Protein AF-A0A6C8H350-F1 (afdb_monomer_lite)

InterPro domains:
  IPR036259 MFS transporter superfamily [G3DSA:1.20.1250.20] (1-162)
  IPR036259 MFS transporter superfamily [SSF103473] (8-145)
  IPR044772 Nitrate transporter [PTHR23515] (12-146)

Secondary structure (DSSP, 8-state):
----------HHHHGGGGG-HHHHHHHHHHIIIIIHHHHHHHHHHHHHHHH-TTS-GGGTTTHHHHHHHHHHHHHHHHHHHH-HHHHHHHHHHHHHHHHHHHTTTS-BTTB---HHHHHHHHHHHHHHHHHHHHHHHHHHHHHHHHHHHHHHHHTT--GGG-

Sequence (162 aa):
MNELATSKASLKEQLPVLKRGHLWIMSLLYLATFGSFIGFSAGFAMLSKTQFPDVQILHYAFFGPFIGALARSAGGAISDRLGGTRVTLINFVLMAIFSGLLFLTLPTGGVGGSFIAFYGVFLALFLTAGLGSGSTFQMIAVIFRQITLYNVKLRGGSDEQA

Radius of gyration: 20.44 Å; chains: 1; bounding box: 48×40×51 Å

pLDDT: mean 92.81, std 11.42, range [40.19, 98.88]

Organism: NCBI:txid913083

Structure (mmCIF, N/CA/C/O backbone):
data_AF-A0A6C8H350-F1
#
_entry.id   AF-A0A6C8H350-F1
#
loop_
_atom_site.group_PDB
_atom_site.id
_atom_site.type_symbol
_atom_site.label_atom_id
_atom_site.label_alt_id
_atom_site.label_comp_id
_atom_site.label_asym_id
_atom_site.label_entity_id
_atom_site.label_seq_id
_atom_site.pdbx_PDB_ins_code
_atom_site.Cartn_x
_atom_site.Cartn_y
_atom_site.Cartn_z
_atom_site.occupancy
_atom_site.B_iso_or_equiv
_atom_site.auth_seq_id
_atom_site.auth_comp_id
_atom_site.auth_asym_id
_atom_site.auth_atom_id
_atom_site.pdbx_PDB_model_num
ATOM 1 N N . MET A 1 1 ? -21.770 28.290 18.477 1.00 40.19 1 MET A N 1
ATOM 2 C CA . MET A 1 1 ? -20.358 27.900 18.286 1.00 40.19 1 MET A CA 1
ATOM 3 C C . MET A 1 1 ? -19.749 27.774 19.668 1.00 40.19 1 MET A C 1
ATOM 5 O O . MET A 1 1 ? -19.148 28.720 20.148 1.00 40.19 1 MET A O 1
ATOM 9 N N . ASN A 1 2 ? -20.019 26.654 20.337 1.00 41.16 2 ASN A N 1
ATOM 10 C CA . ASN A 1 2 ? -19.565 26.410 21.701 1.00 41.16 2 ASN A CA 1
ATOM 11 C C . ASN A 1 2 ? -18.476 25.345 21.653 1.00 41.16 2 ASN A C 1
ATOM 13 O O . ASN A 1 2 ? -18.589 24.372 20.911 1.00 41.16 2 ASN A O 1
ATOM 17 N N . GLU A 1 3 ? -17.420 25.631 22.394 1.00 48.16 3 GLU A N 1
ATOM 18 C CA . GLU A 1 3 ? -16.173 24.904 22.575 1.00 48.16 3 GLU A CA 1
ATOM 19 C C . GLU A 1 3 ? -16.220 23.406 22.248 1.00 48.16 3 GLU A C 1
ATOM 21 O O . GLU A 1 3 ? -16.743 22.587 23.002 1.00 48.16 3 GLU A O 1
ATOM 26 N N . LEU A 1 4 ? -15.543 23.031 21.157 1.00 52.59 4 LEU A N 1
ATOM 27 C CA . LEU A 1 4 ? -14.881 21.734 21.082 1.00 52.59 4 LEU A CA 1
ATOM 28 C C . LEU A 1 4 ? -13.762 21.774 22.125 1.00 52.59 4 LEU A C 1
ATOM 30 O O . LEU A 1 4 ? -12.603 22.021 21.790 1.00 52.59 4 LEU A O 1
ATOM 34 N N . ALA A 1 5 ? -14.111 21.605 23.400 1.00 57.16 5 ALA A N 1
ATOM 35 C CA . ALA A 1 5 ? -13.152 21.297 24.440 1.00 57.16 5 ALA A CA 1
ATOM 36 C C . ALA A 1 5 ? -12.472 20.003 23.996 1.00 57.16 5 ALA A C 1
ATOM 38 O O . ALA A 1 5 ? -13.002 18.909 24.178 1.00 57.16 5 ALA A O 1
ATOM 39 N N . THR A 1 6 ? -11.346 20.136 23.291 1.00 57.72 6 THR A N 1
ATOM 40 C CA . THR A 1 6 ? -10.484 19.019 22.923 1.00 57.72 6 THR A CA 1
ATOM 41 C C . THR A 1 6 ? -10.214 18.276 24.216 1.00 57.72 6 THR A C 1
ATOM 43 O O . THR A 1 6 ? -9.450 18.757 25.051 1.00 57.72 6 THR A O 1
ATOM 46 N N . SER A 1 7 ? -10.886 17.143 24.405 1.00 57.38 7 SER A N 1
ATOM 47 C CA . SER A 1 7 ? -10.561 16.191 25.452 1.00 57.38 7 SER A CA 1
ATOM 48 C C . SER A 1 7 ? -9.127 15.757 25.179 1.00 57.38 7 SER A C 1
ATOM 50 O O . SER A 1 7 ? -8.854 14.902 24.335 1.00 57.38 7 SER A O 1
ATOM 52 N N . LYS A 1 8 ? -8.172 16.451 25.799 1.00 64.62 8 LYS A N 1
ATOM 53 C CA . LYS A 1 8 ? -6.759 16.104 25.734 1.00 64.62 8 LYS A CA 1
ATOM 54 C C . LYS A 1 8 ? -6.567 14.958 26.710 1.00 64.62 8 LYS A C 1
ATOM 56 O O . LYS A 1 8 ? -6.080 15.170 27.815 1.00 64.62 8 LYS A O 1
ATOM 61 N N . ALA A 1 9 ? -6.980 13.758 26.302 1.00 75.62 9 ALA A N 1
ATOM 62 C CA . ALA A 1 9 ? -6.616 12.539 27.005 1.00 75.62 9 ALA A CA 1
ATOM 63 C C . ALA A 1 9 ? -5.095 12.550 27.202 1.00 75.62 9 ALA A C 1
ATOM 65 O O . ALA A 1 9 ? -4.329 12.664 26.238 1.00 75.62 9 ALA A O 1
ATOM 66 N N . SER A 1 10 ? -4.656 12.487 28.451 1.00 85.81 10 SER A N 1
ATOM 67 C CA . SER A 1 10 ? -3.249 12.400 28.815 1.00 85.81 10 SER A CA 1
ATOM 68 C C . SER A 1 10 ? -2.608 11.164 28.175 1.00 85.81 10 SER A C 1
ATOM 70 O O . SER A 1 10 ? -3.284 10.191 27.837 1.00 85.81 10 SER A O 1
ATOM 72 N N . LEU A 1 11 ? -1.278 11.147 28.039 1.00 85.81 11 LEU A N 1
ATOM 73 C CA . LEU A 1 11 ? -0.571 9.969 27.513 1.00 85.81 11 LEU A CA 1
ATOM 74 C C . LEU A 1 11 ? -0.935 8.696 28.291 1.00 85.81 11 LEU A C 1
ATOM 76 O O . LEU A 1 11 ? -1.151 7.641 27.698 1.00 85.81 11 LEU A O 1
ATOM 80 N N . LYS A 1 12 ? -1.086 8.808 29.616 1.00 88.19 12 LYS A N 1
ATOM 81 C CA . LYS A 1 12 ? -1.490 7.698 30.486 1.00 88.19 12 LYS A CA 1
ATOM 82 C C . LYS A 1 12 ? -2.881 7.155 30.143 1.00 88.19 12 LYS A C 1
ATOM 84 O O . LYS A 1 12 ? -3.099 5.956 30.285 1.00 88.19 12 LYS A O 1
ATOM 89 N N . GLU A 1 13 ? -3.791 8.002 29.674 1.00 86.56 13 GLU A N 1
ATOM 90 C CA . GLU A 1 13 ? -5.139 7.615 29.240 1.00 86.56 13 GLU A CA 1
ATOM 91 C C . GLU A 1 13 ? -5.158 7.027 27.820 1.00 86.56 13 GLU A C 1
ATOM 93 O O . GLU A 1 13 ? -6.039 6.230 27.508 1.00 86.56 13 GLU A O 1
ATOM 98 N N . GLN A 1 14 ? -4.165 7.338 26.978 1.00 87.12 14 GLN A N 1
ATOM 99 C CA . GLN A 1 14 ? -4.037 6.782 25.621 1.00 87.12 14 GLN A CA 1
ATOM 100 C C . GLN A 1 14 ? -3.339 5.411 25.596 1.00 87.12 14 GLN A C 1
ATOM 102 O O . GLN A 1 14 ? -3.756 4.507 24.870 1.00 87.12 14 GLN A O 1
ATOM 107 N N . LEU A 1 15 ? -2.308 5.214 26.427 1.00 92.44 15 LEU A N 1
ATOM 108 C CA . LEU A 1 15 ? -1.494 3.987 26.478 1.00 92.44 15 LEU A CA 1
ATOM 109 C C . LEU A 1 15 ? -2.264 2.660 26.663 1.00 92.44 15 LEU A C 1
ATOM 111 O O . LEU A 1 15 ? -1.798 1.648 26.132 1.00 92.44 15 LEU A O 1
ATOM 115 N N . PRO A 1 16 ? -3.425 2.587 27.347 1.00 91.56 16 PRO A N 1
ATOM 116 C CA . PRO A 1 16 ? -4.198 1.350 27.452 1.00 91.56 16 PRO A CA 1
ATOM 117 C C . PRO A 1 16 ? -4.577 0.726 26.102 1.00 91.56 16 PRO A C 1
ATOM 119 O O . PRO A 1 16 ? -4.780 -0.489 26.044 1.00 91.56 16 PRO A O 1
ATOM 122 N N . VAL A 1 17 ? -4.629 1.502 25.010 1.00 90.44 17 VAL A N 1
ATOM 123 C CA . VAL A 1 17 ? -4.882 0.971 23.658 1.00 90.44 17 VAL A CA 1
ATOM 124 C C . VAL A 1 17 ? -3.825 -0.052 23.228 1.00 90.44 17 VAL A C 1
ATOM 126 O O . VAL A 1 17 ? -4.161 -1.006 22.531 1.00 90.44 17 VAL A O 1
ATOM 129 N N . LEU A 1 18 ? -2.581 0.074 23.710 1.00 94.75 18 LEU A N 1
ATOM 130 C CA . LEU A 1 18 ? -1.468 -0.821 23.369 1.00 94.75 18 LEU A CA 1
ATOM 131 C C . LEU A 1 18 ? -1.675 -2.258 23.863 1.00 94.75 18 LEU A C 1
ATOM 133 O O . LEU A 1 18 ? -1.103 -3.194 23.305 1.00 94.75 18 LEU A O 1
ATOM 137 N N . LYS A 1 19 ? -2.520 -2.449 24.885 1.00 93.94 19 LYS A N 1
ATOM 138 C CA . LYS A 1 19 ? -2.894 -3.777 25.396 1.00 93.94 19 LYS A CA 1
ATOM 139 C C . LYS A 1 19 ? -3.908 -4.492 24.494 1.00 93.94 19 LYS A C 1
ATOM 141 O O . LYS A 1 19 ? -4.168 -5.676 24.691 1.00 93.94 19 LYS A O 1
ATOM 146 N N . ARG A 1 20 ? -4.518 -3.798 23.525 1.00 93.19 20 ARG A N 1
ATOM 147 C CA . ARG A 1 20 ? -5.516 -4.378 22.615 1.00 93.19 20 ARG A CA 1
ATOM 148 C C . ARG A 1 20 ? -4.803 -5.129 21.488 1.00 93.19 20 ARG A C 1
ATOM 150 O O . ARG A 1 20 ? -4.203 -4.503 20.625 1.00 93.19 20 ARG A O 1
ATOM 157 N N . GLY A 1 21 ? -4.931 -6.458 21.432 1.00 95.25 21 GLY A N 1
ATOM 158 C CA . GLY A 1 21 ? -4.306 -7.280 20.377 1.00 95.25 21 GLY A CA 1
ATOM 159 C C . GLY A 1 21 ? -4.676 -6.858 18.946 1.00 95.25 21 GLY A C 1
ATOM 160 O O . GLY A 1 21 ? -3.817 -6.829 18.068 1.00 95.25 21 GLY A O 1
ATOM 161 N N . HIS A 1 22 ? -5.923 -6.418 18.733 1.00 94.88 22 HIS A N 1
ATOM 162 C CA . HIS A 1 22 ? -6.385 -5.875 17.449 1.00 94.88 22 HIS A CA 1
ATOM 163 C C . HIS A 1 22 ? -5.546 -4.686 16.959 1.00 94.88 22 HIS A C 1
ATOM 165 O O . HIS A 1 22 ? -5.415 -4.514 15.754 1.00 94.88 22 HIS A O 1
ATOM 171 N N . LEU A 1 23 ? -4.937 -3.896 17.855 1.00 96.56 23 LEU A N 1
ATOM 172 C CA . LEU A 1 23 ? -4.049 -2.798 17.465 1.00 96.56 23 LEU A CA 1
ATOM 173 C C . LEU A 1 23 ? -2.869 -3.314 16.659 1.00 96.56 23 LEU A C 1
ATOM 175 O O . LEU A 1 23 ? -2.598 -2.800 15.585 1.00 96.56 23 LEU A O 1
ATOM 179 N N . TRP A 1 24 ? -2.196 -4.347 17.151 1.00 97.75 24 TRP A N 1
ATOM 180 C CA . TRP A 1 24 ? -0.997 -4.883 16.518 1.00 97.75 24 TRP A CA 1
ATOM 181 C C . TRP A 1 24 ? -1.303 -5.548 15.178 1.00 97.75 24 TRP A C 1
ATOM 183 O O . TRP A 1 24 ? -0.581 -5.324 14.209 1.00 97.75 24 TRP A O 1
ATOM 193 N N . ILE A 1 25 ? -2.416 -6.282 15.100 1.00 97.69 25 ILE A N 1
ATOM 194 C CA . ILE A 1 25 ? -2.891 -6.878 13.845 1.00 97.69 25 ILE A CA 1
ATOM 195 C C . ILE A 1 25 ? -3.162 -5.777 12.816 1.00 97.69 25 ILE A C 1
ATOM 197 O O . ILE A 1 25 ? -2.653 -5.825 11.701 1.00 97.69 25 ILE A O 1
ATOM 201 N N . MET A 1 26 ? -3.918 -4.750 13.197 1.00 97.31 26 MET A N 1
ATOM 202 C CA . MET A 1 26 ? -4.264 -3.648 12.302 1.00 97.31 26 MET A CA 1
ATOM 203 C C . MET A 1 26 ? -3.050 -2.808 11.891 1.00 97.31 26 MET A C 1
ATOM 205 O O . MET A 1 26 ? -2.938 -2.422 10.728 1.00 97.31 26 MET A O 1
ATOM 209 N N . SER A 1 27 ? -2.111 -2.572 12.810 1.00 97.94 27 SER A N 1
ATOM 210 C CA . SER A 1 27 ? -0.843 -1.895 12.525 1.00 97.94 27 SER A CA 1
ATOM 211 C C . SER A 1 27 ? -0.027 -2.641 11.475 1.00 97.94 27 SER A C 1
ATOM 213 O O . SER A 1 27 ? 0.546 -1.999 10.599 1.00 97.94 27 SER A O 1
ATOM 215 N N . LEU A 1 28 ? -0.008 -3.978 11.509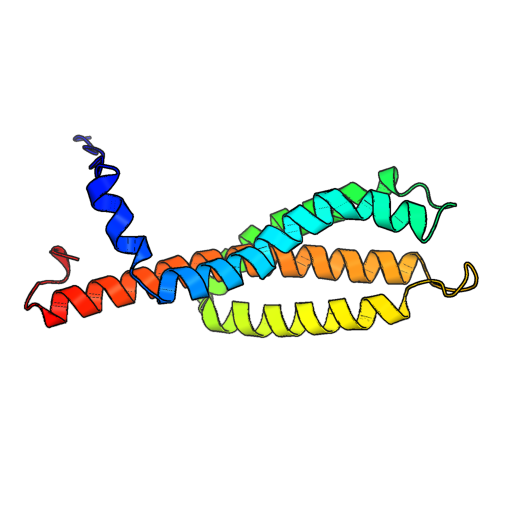 1.00 98.50 28 LEU A N 1
ATOM 216 C CA . LEU A 1 28 ? 0.673 -4.780 10.492 1.00 98.50 28 LEU A CA 1
ATOM 217 C C . LEU A 1 28 ? 0.038 -4.599 9.106 1.00 98.50 28 LEU A C 1
ATOM 219 O O . LEU A 1 28 ? 0.756 -4.422 8.125 1.00 98.50 28 LEU A O 1
ATOM 223 N N . LEU A 1 29 ? -1.294 -4.586 9.017 1.00 98.38 29 LEU A N 1
ATOM 224 C CA . LEU A 1 29 ? -1.994 -4.368 7.745 1.00 98.38 29 LEU A CA 1
ATOM 225 C C . LEU A 1 29 ? -1.739 -2.959 7.193 1.00 98.38 29 LEU A C 1
ATOM 227 O O . LEU A 1 29 ? -1.527 -2.777 5.992 1.00 98.38 29 LEU A O 1
ATOM 231 N N . TYR A 1 30 ? -1.717 -1.951 8.068 1.00 98.50 30 TYR A N 1
ATOM 232 C CA . TYR A 1 30 ? -1.423 -0.582 7.654 1.00 98.50 30 TYR A CA 1
ATOM 233 C C . TYR A 1 30 ? 0.046 -0.422 7.245 1.00 98.50 30 TYR A C 1
ATOM 235 O O . TYR A 1 30 ? 0.343 0.237 6.252 1.00 98.50 30 TYR A O 1
ATOM 243 N N . LEU A 1 31 ? 0.973 -1.082 7.943 1.00 98.69 31 LEU A N 1
ATOM 244 C CA . LEU A 1 31 ? 2.384 -1.137 7.561 1.00 98.69 31 LEU A CA 1
ATOM 245 C C . LEU A 1 31 ? 2.565 -1.788 6.183 1.00 98.69 31 LEU A C 1
ATOM 247 O O . LEU A 1 31 ? 3.276 -1.245 5.344 1.00 98.69 31 LEU A O 1
ATOM 251 N N . ALA A 1 32 ? 1.890 -2.903 5.917 1.00 98.62 32 ALA A N 1
ATOM 252 C CA . ALA A 1 32 ? 1.990 -3.607 4.641 1.00 98.62 32 ALA A CA 1
ATOM 253 C C . ALA A 1 32 ? 1.372 -2.840 3.456 1.00 98.62 32 ALA A C 1
ATOM 255 O O . ALA A 1 32 ? 1.592 -3.214 2.312 1.00 98.62 32 ALA A O 1
ATOM 256 N N . THR A 1 33 ? 0.603 -1.775 3.701 1.00 98.75 33 THR A N 1
ATOM 257 C CA . THR A 1 33 ? 0.007 -0.935 2.651 1.00 98.75 33 THR A CA 1
ATOM 258 C C . THR A 1 33 ? 0.675 0.436 2.597 1.00 98.75 33 THR A C 1
ATOM 260 O O . THR A 1 33 ? 1.416 0.731 1.659 1.00 98.75 33 THR A O 1
ATOM 263 N N . PHE A 1 34 ? 0.496 1.258 3.631 1.00 98.62 34 PHE A N 1
ATOM 264 C CA . PHE A 1 34 ? 1.099 2.588 3.716 1.00 98.62 34 PHE A CA 1
ATOM 265 C C . PHE A 1 34 ? 2.623 2.527 3.825 1.00 98.62 34 PHE A C 1
ATOM 267 O O . PHE A 1 34 ? 3.318 3.297 3.162 1.00 98.62 34 PHE A O 1
ATOM 274 N N . GLY A 1 35 ? 3.157 1.589 4.608 1.00 98.56 35 GLY A N 1
ATOM 275 C CA . GLY A 1 35 ? 4.602 1.375 4.684 1.00 98.56 35 GLY A CA 1
ATOM 276 C C . GLY A 1 35 ? 5.187 0.937 3.343 1.00 98.56 35 GLY A C 1
ATOM 277 O O . GLY A 1 35 ? 6.230 1.453 2.957 1.00 98.56 35 GLY A O 1
ATOM 278 N N . SER A 1 36 ? 4.491 0.091 2.578 1.00 98.69 36 SER A N 1
ATOM 279 C CA . SER A 1 36 ? 4.889 -0.243 1.203 1.00 98.69 36 SER A CA 1
ATOM 280 C C . SER A 1 36 ? 4.846 0.968 0.273 1.00 98.69 36 SER A C 1
ATOM 282 O O . SER A 1 36 ? 5.809 1.196 -0.449 1.00 98.69 36 SER A O 1
ATOM 284 N N . PHE A 1 37 ? 3.801 1.800 0.325 1.00 98.69 37 PHE A N 1
ATOM 285 C CA . PHE A 1 37 ? 3.729 3.032 -0.472 1.00 98.69 37 PHE A CA 1
ATOM 286 C C . PHE A 1 37 ? 4.934 3.956 -0.215 1.00 98.69 37 PHE A C 1
ATOM 288 O O . PHE A 1 37 ? 5.571 4.429 -1.160 1.00 98.69 37 PHE A O 1
ATOM 295 N N . ILE A 1 38 ? 5.293 4.173 1.055 1.00 98.50 38 ILE A N 1
ATOM 296 C CA . ILE A 1 38 ? 6.458 4.988 1.432 1.00 98.50 38 ILE A CA 1
ATOM 297 C C . ILE A 1 38 ? 7.774 4.288 1.075 1.00 98.50 38 ILE A C 1
ATOM 299 O O . ILE A 1 38 ? 8.665 4.916 0.507 1.00 98.50 38 ILE A O 1
ATOM 303 N N . GLY A 1 39 ? 7.896 2.991 1.353 1.00 98.50 39 GLY A N 1
ATOM 304 C CA . GLY A 1 39 ? 9.090 2.200 1.054 1.00 98.50 39 GLY A CA 1
ATOM 305 C C . GLY A 1 39 ? 9.403 2.164 -0.440 1.00 98.50 39 GLY A C 1
ATOM 306 O O . GLY A 1 39 ? 10.543 2.401 -0.837 1.00 98.50 39 GLY A O 1
ATOM 307 N N . PHE A 1 40 ? 8.389 1.965 -1.285 1.00 98.31 40 PHE A N 1
ATOM 308 C CA . PHE A 1 40 ? 8.532 2.067 -2.735 1.00 98.31 40 PHE A CA 1
ATOM 309 C C . PHE A 1 40 ? 8.892 3.493 -3.151 1.00 98.31 40 PHE A C 1
ATOM 311 O O . PHE A 1 40 ? 9.814 3.665 -3.940 1.00 98.31 40 PHE A O 1
ATOM 318 N N . SER A 1 41 ? 8.246 4.523 -2.591 1.00 97.81 41 SER A N 1
ATOM 319 C CA . SER A 1 41 ? 8.578 5.927 -2.897 1.00 97.81 41 SER A CA 1
ATOM 320 C C . SER A 1 41 ? 10.049 6.250 -2.618 1.00 97.81 41 SER A C 1
ATOM 322 O O . SER A 1 41 ? 10.679 6.966 -3.392 1.00 97.81 41 SER A O 1
ATOM 324 N N . ALA A 1 42 ? 10.603 5.699 -1.536 1.00 97.88 42 ALA A N 1
ATOM 325 C CA . ALA A 1 42 ? 11.995 5.900 -1.153 1.00 97.88 42 ALA A CA 1
ATOM 326 C C . ALA A 1 42 ? 12.976 5.070 -2.002 1.00 97.88 42 ALA A C 1
ATOM 328 O O . ALA A 1 42 ? 14.031 5.566 -2.392 1.00 97.88 42 ALA A O 1
ATOM 329 N N . GLY A 1 43 ? 12.649 3.805 -2.279 1.00 97.56 43 GLY A N 1
ATOM 330 C CA . GLY A 1 43 ? 13.581 2.849 -2.886 1.00 97.56 43 GLY A CA 1
ATOM 331 C C . GLY A 1 43 ? 13.486 2.702 -4.405 1.00 97.56 43 GLY A C 1
ATOM 332 O O . GLY A 1 43 ? 14.450 2.263 -5.029 1.00 97.56 43 GLY A O 1
ATOM 333 N N . PHE A 1 44 ? 12.360 3.058 -5.027 1.00 98.00 44 PHE A N 1
ATOM 334 C CA . PHE A 1 44 ? 12.064 2.696 -6.418 1.00 98.00 44 PHE A CA 1
ATOM 335 C C . PHE A 1 44 ? 13.072 3.252 -7.427 1.00 98.00 44 PHE A C 1
ATOM 337 O O . PHE A 1 44 ? 13.569 2.506 -8.270 1.00 98.00 44 PHE A O 1
ATOM 344 N N . ALA A 1 45 ? 13.418 4.538 -7.328 1.00 97.44 45 ALA A N 1
ATOM 345 C CA . ALA A 1 45 ? 14.377 5.155 -8.246 1.00 97.44 45 ALA A CA 1
ATOM 346 C C . ALA A 1 45 ? 15.768 4.510 -8.132 1.00 97.44 45 ALA A C 1
ATOM 348 O O . ALA A 1 45 ? 16.421 4.252 -9.144 1.00 97.44 45 ALA A O 1
ATOM 349 N N . MET A 1 46 ? 16.201 4.199 -6.906 1.00 97.69 46 MET A N 1
ATOM 350 C CA . MET A 1 46 ? 17.472 3.519 -6.667 1.00 97.69 46 MET A CA 1
ATOM 351 C C . MET A 1 46 ? 17.443 2.098 -7.232 1.00 97.69 46 MET A C 1
ATOM 353 O O . MET A 1 46 ? 18.333 1.735 -7.996 1.00 97.69 46 MET A O 1
ATOM 357 N N . LEU A 1 47 ? 16.397 1.323 -6.931 1.00 97.12 47 LEU A N 1
ATOM 358 C CA . LEU A 1 47 ? 16.232 -0.028 -7.460 1.00 97.12 47 LEU A CA 1
ATOM 359 C C . LEU A 1 47 ? 16.249 -0.017 -8.991 1.00 97.12 47 LEU A C 1
ATOM 361 O O . LEU A 1 47 ? 17.046 -0.732 -9.589 1.00 97.12 47 LEU A O 1
ATOM 365 N N . SER A 1 48 ? 15.459 0.849 -9.628 1.00 97.12 48 SER A N 1
ATOM 366 C CA . SER A 1 48 ? 15.429 0.969 -11.087 1.00 97.12 48 SER A CA 1
ATOM 367 C C . SER A 1 48 ? 16.804 1.268 -11.673 1.00 97.12 48 SER A C 1
ATOM 369 O O . SER A 1 48 ? 17.140 0.686 -12.694 1.00 97.12 48 SER A O 1
ATOM 371 N N . LYS A 1 49 ? 17.615 2.122 -11.036 1.00 95.94 49 LYS A N 1
ATOM 372 C CA . LYS A 1 49 ? 18.977 2.420 -11.504 1.00 95.94 49 LYS A CA 1
ATOM 373 C C . LYS A 1 49 ? 19.914 1.215 -11.391 1.00 95.94 49 LYS A C 1
ATOM 375 O O . LYS A 1 49 ? 20.790 1.053 -12.230 1.00 95.94 49 LYS A O 1
ATOM 380 N N . THR A 1 50 ? 19.743 0.370 -10.373 1.00 95.06 50 THR A N 1
ATOM 381 C CA . THR A 1 50 ? 20.557 -0.853 -10.235 1.00 95.06 50 THR A CA 1
ATOM 382 C C . THR A 1 50 ? 20.179 -1.931 -11.249 1.00 95.06 50 THR A C 1
ATOM 384 O O . THR A 1 50 ? 21.049 -2.674 -11.686 1.00 95.06 50 THR A O 1
ATOM 387 N N . GLN A 1 51 ? 18.898 -2.016 -11.619 1.00 95.50 51 GLN A N 1
ATOM 388 C CA . GLN A 1 51 ? 18.391 -3.050 -12.525 1.00 95.50 51 GLN A CA 1
ATOM 389 C C . GLN A 1 51 ? 18.448 -2.618 -13.997 1.00 95.50 51 GLN A C 1
ATOM 391 O O . GLN A 1 51 ? 18.762 -3.421 -14.865 1.00 95.50 51 GLN A O 1
ATOM 396 N N . PHE A 1 52 ? 18.174 -1.346 -14.278 1.00 95.94 52 PHE A N 1
ATOM 397 C CA . PHE A 1 52 ? 18.115 -0.767 -15.619 1.00 95.94 52 PHE A CA 1
ATOM 398 C C . PHE A 1 52 ? 18.947 0.528 -15.654 1.00 95.94 52 PHE A C 1
ATOM 400 O O . PHE A 1 52 ? 18.379 1.624 -15.655 1.00 95.94 52 PHE A O 1
ATOM 407 N N . PRO A 1 53 ? 20.291 0.427 -15.637 1.00 94.81 53 PRO A N 1
ATOM 408 C CA . PRO A 1 53 ? 21.183 1.579 -15.472 1.00 94.81 53 PRO A CA 1
ATOM 409 C C . PRO A 1 53 ? 21.103 2.590 -16.620 1.00 94.81 53 PRO A C 1
ATOM 411 O O . PRO A 1 53 ? 21.333 3.778 -16.395 1.00 94.81 53 PRO A O 1
ATOM 414 N N . ASP A 1 54 ? 20.729 2.139 -17.818 1.00 94.38 54 ASP A N 1
ATOM 415 C CA . ASP A 1 54 ? 20.616 2.985 -19.012 1.00 94.38 54 ASP A CA 1
ATOM 416 C C . ASP A 1 54 ? 19.332 3.833 -19.033 1.00 94.38 54 ASP A C 1
ATOM 418 O O . ASP A 1 54 ? 19.184 4.738 -19.856 1.00 94.38 54 ASP A O 1
ATOM 422 N N . VAL A 1 55 ? 18.382 3.567 -18.130 1.00 95.94 55 VAL A N 1
ATOM 423 C CA . VAL A 1 55 ? 17.110 4.290 -18.069 1.00 95.94 55 VAL A CA 1
ATOM 424 C C . VAL A 1 55 ? 17.215 5.490 -17.133 1.00 95.94 55 VAL A C 1
ATOM 426 O O . VAL A 1 55 ? 17.475 5.354 -15.936 1.00 95.94 55 VAL A O 1
ATOM 429 N N . GLN A 1 56 ? 16.890 6.680 -17.646 1.00 96.75 56 GLN A N 1
ATOM 430 C CA . GLN A 1 56 ? 16.758 7.890 -16.832 1.00 96.75 56 GLN A CA 1
ATOM 431 C C . GLN A 1 56 ? 15.446 7.879 -16.023 1.00 96.75 56 GLN A C 1
ATOM 433 O O . GLN A 1 56 ? 14.476 8.569 -16.342 1.00 96.75 56 GLN A O 1
ATOM 438 N N . ILE A 1 57 ? 15.403 7.073 -14.958 1.00 97.44 57 ILE A N 1
ATOM 439 C CA . ILE A 1 57 ? 14.186 6.823 -14.169 1.00 97.44 57 ILE A CA 1
ATOM 440 C C . ILE A 1 57 ? 13.605 8.083 -13.514 1.00 97.44 57 ILE A C 1
ATOM 442 O O . ILE A 1 57 ? 12.401 8.148 -13.279 1.00 97.44 57 ILE A O 1
ATOM 446 N N . LEU A 1 58 ? 14.415 9.113 -13.249 1.00 97.00 58 LEU A N 1
ATOM 447 C CA . LEU A 1 58 ? 13.951 10.340 -12.588 1.00 97.00 58 LEU A CA 1
ATOM 448 C C . LEU A 1 58 ? 12.889 11.103 -13.392 1.00 97.00 58 LEU A C 1
ATOM 450 O O . LEU A 1 58 ? 12.083 11.811 -12.795 1.00 97.00 58 LEU A O 1
ATOM 454 N N . HIS A 1 59 ? 12.822 10.909 -14.713 1.00 97.31 59 HIS A N 1
ATOM 455 C CA . HIS A 1 59 ? 11.754 11.479 -15.541 1.00 97.31 59 HIS A CA 1
ATOM 456 C C . HIS A 1 59 ? 10.386 10.813 -15.313 1.00 97.31 59 HIS A C 1
ATOM 458 O O . HIS A 1 59 ? 9.364 11.403 -15.646 1.00 97.31 59 HIS A O 1
ATOM 464 N N . TYR A 1 60 ? 10.348 9.604 -14.739 1.00 96.69 60 TYR A N 1
ATOM 465 C CA . TYR A 1 60 ? 9.137 8.776 -14.643 1.00 96.69 60 TYR A CA 1
ATOM 466 C C . TYR A 1 60 ? 8.795 8.342 -13.210 1.00 96.69 60 TYR A C 1
ATOM 468 O O . TYR A 1 60 ? 7.648 7.992 -12.928 1.00 96.69 60 TYR A O 1
ATOM 476 N N . ALA A 1 61 ? 9.765 8.350 -12.290 1.00 97.31 61 ALA A N 1
ATOM 477 C CA . ALA A 1 61 ? 9.625 7.804 -10.937 1.00 97.31 61 ALA A CA 1
ATOM 478 C C . ALA A 1 61 ? 8.478 8.438 -10.141 1.00 97.31 61 ALA A C 1
ATOM 480 O O . ALA A 1 61 ? 7.779 7.744 -9.405 1.00 97.31 61 ALA A O 1
ATOM 481 N N . PHE A 1 62 ? 8.272 9.747 -10.313 1.00 98.25 62 PHE A N 1
ATOM 482 C CA . PHE A 1 62 ? 7.272 10.525 -9.578 1.00 98.25 62 PHE A CA 1
ATOM 483 C C . PHE A 1 62 ? 5.837 10.019 -9.790 1.00 98.25 62 PHE A C 1
ATOM 485 O O . PHE A 1 62 ? 4.974 10.220 -8.933 1.00 98.25 62 PHE A O 1
ATOM 492 N N . PHE A 1 63 ? 5.574 9.360 -10.922 1.00 98.62 63 PHE A N 1
ATOM 493 C CA . PHE A 1 63 ? 4.228 8.941 -11.280 1.00 98.62 63 PHE A CA 1
ATOM 494 C C . PHE A 1 63 ? 3.707 7.819 -10.372 1.00 98.62 63 PHE A C 1
ATOM 496 O O . PHE A 1 63 ? 2.512 7.770 -10.101 1.00 98.62 63 PHE A O 1
ATOM 503 N N . GLY A 1 64 ? 4.593 6.976 -9.826 1.00 98.56 64 GLY A N 1
ATOM 504 C CA . GLY A 1 64 ? 4.230 5.947 -8.846 1.00 98.56 64 GLY A CA 1
ATOM 505 C C . GLY A 1 64 ? 3.598 6.541 -7.577 1.00 98.56 64 GLY A C 1
ATOM 506 O O . GLY A 1 64 ? 2.424 6.277 -7.299 1.00 98.56 64 GLY A O 1
ATOM 507 N N . PRO A 1 65 ? 4.316 7.397 -6.824 1.00 98.56 65 PRO A N 1
ATOM 508 C CA . PRO A 1 65 ? 3.751 8.091 -5.668 1.00 98.56 65 PRO A CA 1
ATOM 509 C C . PRO A 1 65 ? 2.499 8.911 -6.004 1.00 98.56 65 PRO A C 1
ATOM 511 O O . PRO A 1 65 ? 1.558 8.934 -5.213 1.00 98.56 65 PRO A O 1
ATOM 514 N N . PHE A 1 66 ? 2.453 9.536 -7.187 1.00 98.75 66 PHE A N 1
ATOM 515 C CA . PHE A 1 66 ? 1.289 10.292 -7.652 1.00 98.75 66 PHE A CA 1
ATOM 516 C C . PHE A 1 66 ? 0.025 9.422 -7.749 1.00 98.75 66 PHE A C 1
ATOM 518 O O . PHE A 1 66 ? -0.986 9.738 -7.115 1.00 98.75 66 PHE A O 1
ATOM 525 N N . ILE A 1 67 ? 0.071 8.296 -8.472 1.00 98.62 67 ILE A N 1
ATOM 526 C CA . ILE A 1 67 ? -1.103 7.417 -8.599 1.00 98.62 67 ILE A CA 1
ATOM 527 C C . ILE A 1 67 ? -1.444 6.719 -7.282 1.00 98.62 67 ILE A C 1
ATOM 529 O O . ILE A 1 67 ? -2.622 6.536 -6.984 1.00 98.62 67 ILE A O 1
ATOM 533 N N . GLY A 1 68 ? -0.448 6.373 -6.460 1.00 98.62 68 GLY A N 1
ATOM 534 C CA . GLY A 1 68 ? -0.693 5.786 -5.143 1.00 98.62 68 GLY A CA 1
ATOM 535 C C . GLY A 1 68 ? -1.390 6.767 -4.193 1.00 98.62 68 GLY A C 1
ATOM 536 O O . GLY A 1 68 ? -2.313 6.382 -3.473 1.00 98.62 68 GLY A O 1
ATOM 537 N N . ALA A 1 69 ? -1.036 8.054 -4.237 1.00 98.56 69 ALA A N 1
ATOM 538 C CA . ALA A 1 69 ? -1.708 9.087 -3.451 1.00 98.56 69 ALA A CA 1
ATOM 539 C C . ALA A 1 69 ? -3.179 9.265 -3.864 1.00 98.56 69 ALA A C 1
ATOM 541 O O . ALA A 1 69 ? -4.053 9.337 -2.999 1.00 98.56 69 ALA A O 1
ATOM 542 N N . LEU A 1 70 ? -3.478 9.264 -5.168 1.00 98.69 70 LEU A N 1
ATOM 543 C CA . LEU A 1 70 ? -4.860 9.290 -5.665 1.00 98.69 70 LEU A CA 1
ATOM 544 C C . LEU A 1 70 ? -5.628 8.020 -5.274 1.00 98.69 70 LEU A C 1
ATOM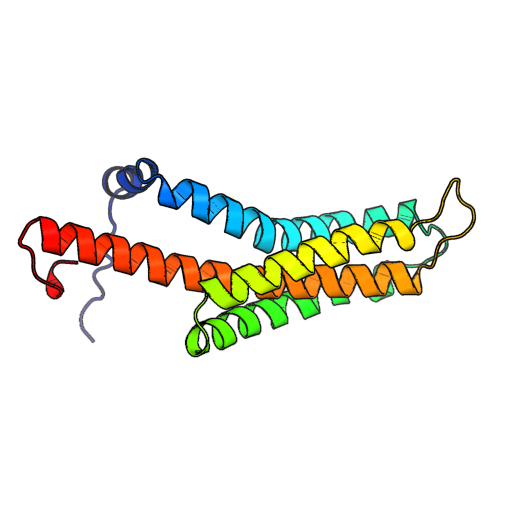 546 O O . LEU A 1 70 ? -6.769 8.088 -4.806 1.00 98.69 70 LEU A O 1
ATOM 550 N N . ALA A 1 71 ? -4.984 6.860 -5.412 1.00 98.62 71 ALA A N 1
ATOM 551 C CA . ALA A 1 71 ? -5.566 5.572 -5.066 1.00 98.62 71 ALA A CA 1
ATOM 552 C C . ALA A 1 71 ? -5.910 5.471 -3.579 1.00 98.62 71 ALA A C 1
ATOM 554 O O . ALA A 1 71 ? -6.897 4.827 -3.241 1.00 98.62 71 ALA A O 1
ATOM 555 N N . ARG A 1 72 ? -5.175 6.148 -2.687 1.00 98.69 72 ARG A N 1
ATOM 556 C CA . ARG A 1 72 ? -5.513 6.219 -1.257 1.00 98.69 72 ARG A CA 1
ATOM 557 C C . ARG A 1 72 ? -6.900 6.803 -1.020 1.00 98.69 72 ARG A C 1
ATOM 559 O O . ARG A 1 72 ? -7.691 6.207 -0.290 1.00 98.69 72 ARG A O 1
ATOM 566 N N . SER A 1 73 ? -7.216 7.932 -1.648 1.00 98.19 73 SER A N 1
ATOM 567 C CA . SER A 1 73 ? -8.547 8.540 -1.542 1.00 98.19 73 SER A CA 1
ATOM 568 C C . SER A 1 73 ? -9.620 7.624 -2.133 1.00 98.19 73 SER A C 1
ATOM 570 O O . SER A 1 73 ? -10.666 7.416 -1.517 1.00 98.19 73 SER A O 1
ATOM 572 N N . ALA A 1 74 ? -9.335 7.004 -3.283 1.00 98.31 74 ALA A N 1
ATOM 573 C CA . ALA A 1 74 ? -10.239 6.038 -3.901 1.00 98.31 74 ALA A CA 1
ATOM 574 C C . ALA A 1 74 ? -10.488 4.813 -3.002 1.00 98.31 74 ALA A C 1
ATOM 576 O O . ALA A 1 74 ? -11.630 4.403 -2.825 1.00 98.31 74 ALA A O 1
ATOM 577 N N . GLY A 1 75 ? -9.446 4.262 -2.379 1.00 98.31 75 GLY A N 1
ATOM 578 C CA . GLY A 1 75 ? -9.534 3.114 -1.479 1.00 98.31 75 GLY A CA 1
ATOM 579 C C . GLY A 1 75 ? -10.428 3.384 -0.272 1.00 98.31 75 GLY A C 1
ATOM 580 O O . GLY A 1 75 ? -11.229 2.524 0.093 1.00 98.31 75 GLY A O 1
ATOM 581 N N . GLY A 1 76 ? -10.361 4.592 0.297 1.00 98.06 76 GLY A N 1
ATOM 582 C CA . GLY A 1 76 ? -11.286 5.043 1.343 1.00 98.06 76 GLY A CA 1
ATOM 583 C C . GLY A 1 76 ? -12.730 5.120 0.840 1.00 98.06 76 GLY A C 1
ATOM 584 O O . GLY A 1 76 ? -13.603 4.446 1.380 1.00 98.06 76 GLY A O 1
ATOM 585 N N . ALA A 1 77 ? -12.962 5.837 -0.264 1.00 98.25 77 ALA A N 1
ATOM 586 C CA . ALA A 1 77 ? -14.301 6.023 -0.833 1.00 98.25 77 ALA A CA 1
ATOM 587 C C . ALA A 1 77 ? -14.977 4.704 -1.262 1.00 98.25 77 ALA A C 1
ATOM 589 O O . ALA A 1 77 ? -16.184 4.527 -1.091 1.00 98.25 77 ALA A O 1
ATOM 590 N N . ILE A 1 78 ? -14.211 3.754 -1.808 1.00 98.25 78 ILE A N 1
ATOM 591 C CA . ILE A 1 78 ? -14.704 2.410 -2.145 1.00 98.25 78 ILE A CA 1
ATOM 592 C C . ILE A 1 78 ? -15.037 1.639 -0.862 1.00 98.25 78 ILE A C 1
ATOM 594 O O . ILE A 1 78 ? -16.059 0.955 -0.801 1.00 98.25 78 ILE A O 1
ATOM 598 N N . SER A 1 79 ? -14.211 1.772 0.178 1.00 98.38 79 SER A N 1
ATOM 599 C CA . SER A 1 79 ? -14.416 1.105 1.469 1.00 98.38 79 SER A CA 1
ATOM 600 C C . SER A 1 79 ? -15.635 1.621 2.222 1.00 98.38 79 SER A C 1
ATOM 602 O O . SER A 1 79 ? -16.306 0.830 2.882 1.00 98.38 79 SER A O 1
ATOM 604 N N . ASP A 1 80 ? -15.991 2.893 2.062 1.00 97.75 80 ASP A N 1
ATOM 605 C CA . ASP A 1 80 ? -17.227 3.441 2.630 1.00 97.75 80 ASP A CA 1
ATOM 606 C C . ASP A 1 80 ? -18.485 2.813 2.015 1.00 97.75 80 ASP A C 1
ATOM 608 O O . ASP A 1 80 ? -19.511 2.704 2.681 1.00 97.75 80 ASP A O 1
ATOM 612 N N . ARG A 1 81 ? -18.410 2.344 0.762 1.00 96.62 81 ARG A N 1
ATOM 613 C CA . ARG A 1 81 ? -19.539 1.713 0.056 1.00 96.62 81 ARG A CA 1
ATOM 614 C C . ARG A 1 81 ? -19.552 0.192 0.171 1.00 96.62 81 ARG A C 1
ATOM 616 O O . ARG A 1 81 ? -20.609 -0.412 0.322 1.00 96.62 81 ARG A O 1
ATOM 623 N N . LEU A 1 82 ? -18.385 -0.440 0.060 1.00 97.00 82 LEU A N 1
ATOM 624 C CA . LEU A 1 82 ? -18.239 -1.897 -0.029 1.00 97.00 82 LEU A CA 1
ATOM 625 C C . LEU A 1 82 ? -17.700 -2.528 1.264 1.00 97.00 82 LEU A C 1
ATOM 627 O O . LEU A 1 82 ? -17.679 -3.752 1.390 1.00 97.00 82 LEU A O 1
ATOM 631 N N . GLY A 1 83 ? -17.311 -1.730 2.254 1.00 97.25 83 GLY A N 1
ATOM 632 C CA . GLY A 1 83 ? -16.706 -2.176 3.507 1.00 97.25 83 GLY A CA 1
ATOM 633 C C . GLY A 1 83 ? -15.196 -2.404 3.390 1.00 97.25 83 GLY A C 1
ATOM 634 O O . GLY A 1 83 ? -14.734 -3.205 2.571 1.00 97.25 83 GLY A O 1
ATOM 635 N N . GLY A 1 84 ? -14.426 -1.749 4.265 1.00 97.31 84 GLY A N 1
ATOM 636 C CA . GLY A 1 84 ? -12.962 -1.754 4.225 1.00 97.31 84 GLY A CA 1
ATOM 637 C C . GLY A 1 84 ? -12.313 -3.131 4.312 1.00 97.31 84 GLY A C 1
ATOM 638 O O . GLY A 1 84 ? -11.309 -3.357 3.644 1.00 97.31 84 GLY A O 1
ATOM 639 N N . THR A 1 85 ? -12.891 -4.093 5.037 1.00 97.88 85 THR A N 1
ATOM 640 C CA . THR A 1 85 ? -12.333 -5.456 5.127 1.00 97.88 85 THR A CA 1
ATOM 641 C C . THR A 1 85 ? -12.331 -6.184 3.786 1.00 97.88 85 THR A C 1
ATOM 643 O O . THR A 1 85 ? -11.319 -6.779 3.420 1.00 97.88 85 THR A O 1
ATOM 646 N N . ARG A 1 86 ? -13.425 -6.103 3.015 1.00 98.19 86 ARG A N 1
ATOM 647 C CA . ARG A 1 86 ? -13.524 -6.765 1.701 1.00 98.19 86 ARG A CA 1
ATOM 648 C C . ARG A 1 86 ? -12.559 -6.145 0.696 1.00 98.19 86 ARG A C 1
ATOM 650 O O . ARG A 1 86 ? -11.834 -6.864 0.016 1.00 98.19 86 ARG A O 1
ATOM 657 N N . VAL A 1 87 ? -12.519 -4.813 0.654 1.00 98.56 87 VAL A N 1
ATOM 658 C CA . VAL A 1 87 ? -11.613 -4.058 -0.222 1.00 98.56 87 VAL A CA 1
ATOM 659 C C . VAL A 1 87 ? -10.155 -4.363 0.120 1.00 98.56 87 VAL A C 1
ATOM 661 O O . VAL A 1 87 ? -9.368 -4.676 -0.768 1.00 98.56 87 VAL A O 1
ATOM 664 N N . THR A 1 88 ? -9.811 -4.349 1.409 1.00 98.62 88 THR A N 1
ATOM 665 C CA . THR A 1 88 ? -8.447 -4.617 1.885 1.00 98.62 88 THR A CA 1
ATOM 666 C C . THR A 1 88 ? -8.000 -6.042 1.566 1.00 98.62 88 THR A C 1
ATOM 668 O O . THR A 1 88 ? -6.874 -6.231 1.115 1.00 98.62 88 THR A O 1
ATOM 671 N N . LEU A 1 89 ? -8.874 -7.042 1.729 1.00 98.62 89 LEU A N 1
ATOM 672 C CA . LEU A 1 89 ? -8.556 -8.435 1.401 1.00 98.62 89 LEU A CA 1
ATOM 673 C C . LEU A 1 89 ? -8.223 -8.607 -0.086 1.00 98.62 89 LEU A C 1
ATOM 675 O O . LEU A 1 89 ? -7.171 -9.149 -0.421 1.00 98.62 89 LEU A O 1
ATOM 679 N N . ILE A 1 90 ? -9.093 -8.114 -0.972 1.00 98.69 90 ILE A N 1
ATOM 680 C CA . ILE A 1 90 ? -8.870 -8.182 -2.425 1.00 98.69 90 ILE A CA 1
ATOM 681 C C . ILE A 1 90 ? -7.584 -7.437 -2.789 1.00 98.69 90 ILE A C 1
ATOM 683 O O . ILE A 1 90 ? -6.769 -7.945 -3.557 1.00 98.69 90 ILE A O 1
ATOM 687 N N . ASN A 1 91 ? -7.361 -6.264 -2.195 1.00 98.81 91 ASN A N 1
ATOM 688 C CA . ASN A 1 91 ? -6.153 -5.489 -2.433 1.00 98.81 91 ASN A CA 1
ATOM 689 C C . ASN A 1 91 ? -4.881 -6.246 -2.021 1.00 98.81 91 ASN A C 1
ATOM 691 O O . ASN A 1 91 ? -3.914 -6.235 -2.773 1.00 98.81 91 ASN A O 1
ATOM 695 N N . PHE A 1 92 ? -4.873 -6.947 -0.883 1.00 98.75 92 PHE A N 1
ATOM 696 C CA . PHE A 1 92 ? -3.720 -7.760 -0.481 1.00 98.75 92 PHE A CA 1
ATOM 697 C C . PHE A 1 92 ? -3.433 -8.910 -1.446 1.00 98.75 92 PHE A C 1
ATOM 699 O O . PHE A 1 92 ? -2.266 -9.174 -1.735 1.00 98.75 92 PHE A O 1
ATOM 706 N N . VAL A 1 93 ? -4.468 -9.555 -1.990 1.00 98.81 93 VAL A N 1
ATOM 707 C CA . VAL A 1 93 ? -4.292 -10.575 -3.036 1.00 98.81 93 VAL A CA 1
ATOM 708 C C . VAL A 1 93 ? -3.633 -9.961 -4.273 1.00 98.81 93 VAL A C 1
ATOM 710 O O . VAL A 1 93 ? -2.668 -10.519 -4.792 1.00 98.81 93 VAL A O 1
ATOM 713 N N . LEU A 1 94 ? -4.083 -8.780 -4.708 1.00 98.75 94 LEU A N 1
ATOM 714 C CA . LEU A 1 94 ? -3.471 -8.066 -5.833 1.00 98.75 94 LEU A CA 1
ATOM 715 C C . LEU A 1 94 ? -2.017 -7.671 -5.546 1.00 98.75 94 LEU A C 1
ATOM 717 O O . LEU A 1 94 ? -1.152 -7.885 -6.393 1.00 98.75 94 LEU A O 1
ATOM 721 N N . MET A 1 95 ? -1.721 -7.154 -4.350 1.00 98.81 95 MET A N 1
ATOM 722 C CA . MET A 1 95 ? -0.351 -6.824 -3.942 1.00 98.81 95 MET A CA 1
ATOM 723 C C . MET A 1 95 ? 0.562 -8.055 -3.974 1.00 98.81 95 MET A C 1
ATOM 725 O O . MET A 1 95 ? 1.693 -7.956 -4.451 1.00 98.81 95 MET A O 1
ATOM 729 N N . ALA A 1 96 ? 0.080 -9.216 -3.521 1.00 98.75 96 ALA A N 1
ATOM 730 C CA . ALA A 1 96 ? 0.835 -10.467 -3.570 1.00 98.75 96 ALA A CA 1
ATOM 731 C C . ALA A 1 96 ? 1.106 -10.912 -5.016 1.00 98.75 96 ALA A C 1
ATOM 733 O O . ALA A 1 96 ? 2.243 -11.245 -5.351 1.00 98.75 96 ALA A O 1
ATOM 734 N N . ILE A 1 97 ? 0.093 -10.848 -5.888 1.00 98.81 97 ILE A N 1
ATOM 735 C CA . ILE A 1 97 ? 0.228 -11.182 -7.313 1.00 98.81 97 ILE A CA 1
ATOM 736 C C . ILE A 1 97 ? 1.254 -10.266 -7.984 1.00 98.81 97 ILE A C 1
ATOM 738 O O . ILE A 1 97 ? 2.193 -10.763 -8.602 1.00 98.81 97 ILE A O 1
ATOM 742 N N . PHE A 1 98 ? 1.131 -8.944 -7.842 1.00 98.75 98 PHE A N 1
ATOM 743 C CA . PHE A 1 98 ? 2.067 -8.007 -8.470 1.00 98.75 98 PHE A CA 1
ATOM 744 C C . PHE A 1 98 ? 3.485 -8.124 -7.907 1.00 98.75 98 PHE A C 1
ATOM 746 O O . PHE A 1 98 ? 4.446 -8.007 -8.664 1.00 98.75 98 PHE A O 1
ATOM 753 N N . SER A 1 99 ? 3.633 -8.432 -6.617 1.00 98.44 99 SER A N 1
ATOM 754 C CA . SER A 1 99 ? 4.948 -8.707 -6.025 1.00 98.44 99 SER A CA 1
ATOM 755 C C . SER A 1 99 ? 5.584 -9.961 -6.631 1.00 98.44 99 SER A C 1
ATOM 757 O O . SER A 1 99 ? 6.779 -9.963 -6.905 1.00 98.44 99 SER A O 1
ATOM 759 N N . GLY A 1 100 ? 4.796 -11.008 -6.899 1.00 98.25 100 GLY A N 1
ATOM 760 C CA . GLY A 1 100 ? 5.267 -12.204 -7.603 1.00 98.25 100 GLY A CA 1
ATOM 761 C C . GLY A 1 100 ? 5.611 -11.931 -9.071 1.00 98.25 100 GLY A C 1
ATOM 762 O O . GLY A 1 100 ? 6.675 -12.326 -9.542 1.00 98.25 100 GLY A O 1
ATOM 763 N N . LEU A 1 101 ? 4.751 -11.199 -9.785 1.00 98.19 101 LEU A N 1
ATOM 764 C CA . LEU A 1 101 ? 4.974 -10.826 -11.187 1.00 98.19 101 LEU A CA 1
ATOM 765 C C . LEU A 1 101 ? 6.228 -9.971 -11.378 1.00 98.19 101 LEU A C 1
ATOM 767 O O . LEU A 1 101 ? 6.860 -10.062 -12.428 1.00 98.19 101 LEU A O 1
ATOM 771 N N . LEU A 1 102 ? 6.619 -9.183 -10.372 1.00 98.06 102 LEU A N 1
ATOM 772 C CA . LEU A 1 102 ? 7.816 -8.347 -10.432 1.00 98.06 102 LEU A CA 1
ATOM 773 C C . LEU A 1 102 ? 9.073 -9.162 -10.767 1.00 98.06 102 LEU A C 1
ATOM 775 O O . LEU A 1 102 ? 9.890 -8.707 -11.565 1.00 98.06 102 LEU A O 1
ATOM 779 N N . PHE A 1 103 ? 9.201 -10.385 -10.243 1.00 96.75 103 PHE A N 1
ATOM 780 C CA . PHE A 1 103 ? 10.352 -11.254 -10.513 1.00 96.75 103 PHE A CA 1
ATOM 781 C C . PHE A 1 103 ? 10.494 -11.631 -11.991 1.00 96.75 103 PHE A C 1
ATOM 783 O O . PHE A 1 103 ? 11.611 -11.800 -12.466 1.00 96.75 103 PHE A O 1
ATOM 790 N N . LEU A 1 104 ? 9.387 -11.697 -12.737 1.00 96.50 104 LEU A N 1
ATOM 791 C CA . LEU A 1 104 ? 9.397 -11.998 -14.173 1.00 96.50 104 LEU A CA 1
ATOM 792 C C . LEU A 1 104 ? 9.873 -10.813 -15.026 1.00 96.50 104 LEU A C 1
ATOM 794 O O . LEU A 1 104 ? 10.120 -10.969 -16.218 1.00 96.50 104 LEU A O 1
ATOM 798 N N . THR A 1 105 ? 9.972 -9.619 -14.436 1.00 96.94 105 THR A N 1
ATOM 799 C CA . THR A 1 105 ? 10.359 -8.391 -15.148 1.00 96.94 105 THR A CA 1
ATOM 800 C C . THR A 1 105 ? 11.847 -8.068 -15.036 1.00 96.94 105 THR A C 1
ATOM 802 O O . THR A 1 105 ? 12.362 -7.286 -15.840 1.00 96.94 105 THR A O 1
ATOM 805 N N . LEU A 1 106 ? 12.528 -8.650 -14.044 1.00 95.81 106 LEU A N 1
ATOM 806 C CA . LEU A 1 106 ? 13.904 -8.322 -13.689 1.00 95.81 106 LEU A CA 1
ATOM 807 C C . LEU A 1 106 ? 14.916 -8.950 -14.661 1.00 95.81 106 LEU A C 1
ATOM 809 O O . LEU A 1 106 ? 14.686 -10.049 -15.169 1.00 95.81 106 LEU A O 1
ATOM 813 N N . PRO A 1 107 ? 16.053 -8.280 -14.908 1.00 94.25 107 PRO A N 1
ATOM 814 C CA . PRO A 1 107 ? 17.169 -8.873 -15.634 1.00 94.25 107 PRO A CA 1
ATOM 815 C C . PRO A 1 107 ? 17.860 -9.954 -14.793 1.00 94.25 107 PRO A C 1
ATOM 817 O O . PRO A 1 107 ? 17.978 -9.836 -13.572 1.00 94.25 107 PRO A O 1
ATOM 820 N N . THR A 1 108 ? 18.400 -10.985 -15.444 1.00 89.62 108 THR A N 1
ATOM 821 C CA . THR A 1 108 ? 19.209 -12.026 -14.790 1.00 89.62 108 THR A CA 1
ATOM 822 C C . THR A 1 108 ? 20.657 -11.910 -15.247 1.00 89.62 108 THR A C 1
ATOM 824 O O . THR A 1 108 ? 20.951 -12.090 -16.426 1.00 89.62 108 THR A O 1
ATOM 827 N N . GLY A 1 109 ? 21.575 -11.581 -14.332 1.00 80.06 109 GLY A N 1
ATOM 828 C CA . GLY A 1 109 ? 22.998 -11.422 -14.667 1.00 80.06 109 GLY A CA 1
ATOM 829 C C . GLY A 1 109 ? 23.300 -10.243 -15.604 1.00 80.06 109 GLY A C 1
ATOM 830 O O . GLY A 1 109 ? 24.282 -10.288 -16.335 1.00 80.06 109 GLY A O 1
ATOM 831 N N . GLY A 1 110 ? 22.448 -9.212 -15.614 1.00 73.25 110 GLY A N 1
ATOM 832 C CA . GLY A 1 110 ? 22.595 -8.036 -16.483 1.00 73.25 110 GLY A CA 1
ATOM 833 C C . GLY A 1 110 ? 22.132 -8.245 -17.929 1.00 73.25 110 GLY A C 1
ATOM 834 O O . GLY A 1 110 ? 22.255 -7.332 -18.739 1.00 73.25 110 GLY A O 1
ATOM 835 N N . VAL A 1 111 ? 21.581 -9.418 -18.254 1.00 77.31 111 VAL A N 1
ATOM 836 C CA . VAL A 1 111 ? 21.043 -9.739 -19.581 1.00 77.31 111 VAL A CA 1
ATOM 837 C C . VAL A 1 111 ? 19.543 -10.015 -19.469 1.00 77.31 111 VAL A C 1
ATOM 839 O O . VAL A 1 111 ? 19.084 -10.701 -18.553 1.00 77.31 111 VAL A O 1
ATOM 842 N N . GLY A 1 112 ? 18.771 -9.481 -20.417 1.00 85.19 112 GLY A N 1
ATOM 843 C CA . GLY A 1 112 ? 17.316 -9.631 -20.450 1.00 85.19 112 GLY A CA 1
ATOM 844 C C . GLY A 1 112 ? 16.583 -8.664 -19.516 1.00 85.19 112 GLY A C 1
ATOM 845 O O . GLY A 1 112 ? 17.093 -7.600 -19.179 1.00 85.19 112 GLY A O 1
ATOM 846 N N . GLY A 1 113 ? 15.360 -9.026 -19.123 1.00 91.88 113 GLY A N 1
ATOM 847 C CA . GLY A 1 113 ? 14.451 -8.141 -18.390 1.00 91.88 113 GLY A CA 1
ATOM 848 C C . GLY A 1 113 ? 13.734 -7.131 -19.294 1.00 91.88 113 GLY A C 1
ATOM 849 O O . GLY A 1 113 ? 14.112 -6.899 -20.442 1.00 91.88 113 GLY A O 1
ATOM 850 N N . SER A 1 114 ? 12.657 -6.534 -18.785 1.00 96.44 114 SER A N 1
ATOM 851 C CA . SER A 1 114 ? 11.889 -5.518 -19.512 1.00 96.44 114 SER A CA 1
ATOM 852 C C . SER A 1 114 ? 11.569 -4.357 -18.590 1.00 96.44 114 SER A C 1
ATOM 854 O O . SER A 1 114 ? 10.730 -4.478 -17.697 1.00 96.44 114 SER A O 1
ATOM 856 N N . PHE A 1 115 ? 12.207 -3.209 -18.840 1.00 96.50 115 PHE A N 1
ATOM 857 C CA . PHE A 1 115 ? 11.953 -1.995 -18.068 1.00 96.50 115 PHE A CA 1
ATOM 858 C C . PHE A 1 115 ? 10.476 -1.588 -18.123 1.00 96.50 115 PHE A C 1
ATOM 860 O O . PHE A 1 115 ? 9.902 -1.223 -17.104 1.00 96.50 115 PHE A O 1
ATOM 867 N N . ILE A 1 116 ? 9.836 -1.695 -19.293 1.00 97.50 116 ILE A N 1
ATOM 868 C CA . ILE A 1 116 ? 8.420 -1.341 -19.462 1.00 97.50 116 ILE A CA 1
ATOM 869 C C . ILE A 1 116 ? 7.537 -2.234 -18.580 1.00 97.50 116 ILE A C 1
ATOM 871 O O . ILE A 1 116 ? 6.641 -1.731 -17.902 1.00 97.50 116 ILE A O 1
ATOM 875 N N . ALA A 1 117 ? 7.814 -3.542 -18.538 1.00 98.12 117 ALA A N 1
ATOM 876 C CA . ALA A 1 117 ? 7.082 -4.465 -17.676 1.00 98.12 117 ALA A CA 1
ATOM 877 C C . ALA A 1 117 ? 7.361 -4.190 -16.189 1.00 98.12 117 ALA A C 1
ATOM 879 O O . ALA A 1 117 ? 6.422 -4.103 -15.401 1.00 98.12 117 ALA A O 1
ATOM 880 N N . PHE A 1 118 ? 8.627 -3.987 -15.813 1.00 98.38 118 PHE A N 1
ATOM 881 C CA . PHE A 1 118 ? 9.047 -3.643 -14.451 1.00 98.38 118 PHE A CA 1
ATOM 882 C C . PHE A 1 118 ? 8.352 -2.375 -13.951 1.00 98.38 118 PHE A C 1
ATOM 884 O O . PHE A 1 118 ? 7.754 -2.369 -12.876 1.00 98.38 118 PHE A O 1
ATOM 891 N N . TYR A 1 119 ? 8.380 -1.317 -14.760 1.00 98.50 119 TYR A N 1
ATOM 892 C CA . TYR A 1 119 ? 7.747 -0.040 -14.462 1.00 98.50 119 TYR A CA 1
ATOM 893 C C . TYR A 1 119 ? 6.228 -0.195 -14.339 1.00 98.50 119 TYR A C 1
ATOM 895 O O . TYR A 1 119 ? 5.648 0.261 -13.356 1.00 98.50 119 TYR A O 1
ATOM 903 N N . GLY A 1 120 ? 5.584 -0.904 -15.273 1.00 98.69 120 GLY A N 1
ATOM 904 C CA . GLY A 1 120 ? 4.146 -1.182 -15.225 1.00 98.69 120 GLY A CA 1
ATOM 905 C C . GLY A 1 120 ? 3.719 -1.953 -13.972 1.00 98.69 120 GLY A C 1
ATOM 906 O O . GLY A 1 120 ? 2.748 -1.573 -13.315 1.00 98.69 120 GLY A O 1
ATOM 907 N N . VAL A 1 121 ? 4.473 -2.988 -13.585 1.00 98.69 121 VAL A N 1
ATOM 908 C CA . VAL A 1 121 ? 4.224 -3.743 -12.345 1.00 98.69 121 VAL A CA 1
ATOM 909 C C . VAL A 1 121 ? 4.447 -2.863 -11.113 1.00 98.69 121 VAL A C 1
ATOM 911 O O . VAL A 1 121 ? 3.632 -2.893 -10.192 1.00 98.69 121 VAL A O 1
ATOM 914 N N . PHE A 1 122 ? 5.483 -2.021 -11.095 1.00 98.44 122 PHE A N 1
ATOM 915 C CA . PHE A 1 122 ? 5.701 -1.081 -9.993 1.00 98.44 122 PHE A CA 1
ATOM 916 C C . PHE A 1 122 ? 4.585 -0.043 -9.872 1.00 98.44 122 PHE A C 1
ATOM 918 O O . PHE A 1 122 ? 4.169 0.260 -8.756 1.00 98.44 122 PHE A O 1
ATOM 925 N N . LEU A 1 123 ? 4.048 0.470 -10.981 1.00 98.81 123 LEU A N 1
ATOM 926 C CA . LEU A 1 123 ? 2.872 1.341 -10.943 1.00 98.81 123 LEU A CA 1
ATOM 927 C C . LEU A 1 123 ? 1.661 0.618 -10.341 1.00 98.81 123 LEU A C 1
ATOM 929 O O . LEU A 1 123 ? 0.965 1.193 -9.506 1.00 98.81 123 LEU A O 1
ATOM 933 N N . ALA A 1 124 ? 1.440 -0.652 -10.686 1.00 98.81 124 ALA A N 1
ATOM 934 C CA . ALA A 1 124 ? 0.388 -1.456 -10.067 1.00 98.81 124 ALA A CA 1
ATOM 935 C C . ALA A 1 124 ? 0.621 -1.659 -8.556 1.00 98.81 124 ALA A C 1
ATOM 937 O O . ALA A 1 124 ? -0.321 -1.558 -7.766 1.00 98.81 124 ALA A O 1
ATOM 938 N N . LEU A 1 125 ? 1.870 -1.867 -8.127 1.00 98.81 125 LEU A N 1
ATOM 939 C CA . LEU A 1 125 ? 2.247 -1.940 -6.710 1.00 98.81 125 LEU A CA 1
ATOM 940 C C . LEU A 1 125 ? 2.028 -0.609 -5.978 1.00 98.81 125 LEU A C 1
ATOM 942 O O . LEU A 1 125 ? 1.478 -0.607 -4.881 1.00 98.81 125 LEU A O 1
ATOM 946 N N . PHE A 1 126 ? 2.384 0.530 -6.576 1.00 98.88 126 PHE A N 1
ATOM 947 C CA . PHE A 1 126 ? 2.099 1.854 -6.013 1.00 98.88 126 PHE A CA 1
ATOM 948 C C . PHE A 1 126 ? 0.597 2.116 -5.890 1.00 98.88 126 PHE A C 1
ATOM 950 O O . PHE A 1 126 ? 0.135 2.589 -4.849 1.00 98.88 126 PHE A O 1
ATOM 957 N N . LEU A 1 127 ? -0.164 1.785 -6.935 1.00 98.88 127 LEU A N 1
ATOM 958 C CA . LEU A 1 127 ? -1.615 1.928 -6.968 1.00 98.88 127 LEU A CA 1
ATOM 959 C C . LEU A 1 127 ? -2.271 1.094 -5.862 1.00 98.88 127 LEU A C 1
ATOM 961 O O . LEU A 1 127 ? -3.075 1.616 -5.093 1.00 98.88 127 LEU A O 1
ATOM 965 N N . THR A 1 128 ? -1.905 -0.183 -5.748 1.00 98.81 128 THR A N 1
ATOM 966 C CA . THR A 1 128 ? -2.470 -1.105 -4.747 1.00 98.81 128 THR A CA 1
ATOM 967 C C . THR A 1 128 ? -1.982 -0.810 -3.327 1.00 98.81 128 THR A C 1
ATOM 969 O O . THR A 1 128 ? -2.765 -0.903 -2.385 1.00 98.81 128 THR A O 1
ATOM 972 N N . ALA A 1 129 ? -0.741 -0.359 -3.132 1.00 98.81 129 ALA A N 1
ATOM 973 C CA . ALA A 1 129 ? -0.271 0.120 -1.830 1.00 98.81 129 ALA A CA 1
ATOM 974 C C . ALA A 1 129 ? -1.041 1.377 -1.384 1.00 98.81 129 ALA A C 1
ATOM 976 O O . ALA A 1 129 ? -1.477 1.479 -0.233 1.00 98.81 129 ALA A O 1
ATOM 977 N N . GLY A 1 130 ? -1.276 2.309 -2.312 1.00 98.69 130 GLY A N 1
ATOM 978 C CA . GLY A 1 130 ? -2.108 3.490 -2.102 1.00 98.69 130 GLY A CA 1
ATOM 979 C C . GLY A 1 130 ? -3.548 3.132 -1.737 1.00 98.69 130 GLY A C 1
ATOM 980 O O . GLY A 1 130 ? -4.021 3.501 -0.661 1.00 98.69 130 GLY A O 1
ATOM 981 N N . LEU A 1 131 ? -4.220 2.349 -2.585 1.00 98.75 131 LEU A N 1
ATOM 982 C CA . LEU A 1 131 ? -5.590 1.866 -2.372 1.00 98.75 131 LEU A CA 1
ATOM 983 C C . LEU A 1 131 ? -5.724 1.152 -1.025 1.00 98.75 131 LEU A C 1
ATOM 985 O O . LEU A 1 131 ? -6.581 1.517 -0.216 1.00 98.75 131 LEU A O 1
ATOM 989 N N . GLY A 1 132 ? -4.823 0.210 -0.749 1.00 98.69 132 GLY A N 1
ATOM 990 C CA . GLY A 1 132 ? -4.763 -0.524 0.509 1.00 98.69 132 GLY A CA 1
ATOM 991 C C . GLY A 1 132 ? -4.575 0.373 1.730 1.00 98.69 132 GLY A C 1
ATOM 992 O O . GLY A 1 132 ? -5.128 0.083 2.788 1.00 98.69 132 GLY A O 1
ATOM 993 N N . SER A 1 133 ? -3.852 1.491 1.594 1.00 98.56 133 SER A N 1
ATOM 994 C CA . SER A 1 133 ? -3.679 2.461 2.683 1.00 98.56 133 SER A CA 1
ATOM 995 C C . SER A 1 133 ? -5.013 3.105 3.054 1.00 98.56 133 SER A C 1
ATOM 997 O O . SER A 1 133 ? -5.339 3.226 4.234 1.00 98.56 133 SER A O 1
ATOM 999 N N . GLY A 1 134 ? -5.798 3.502 2.047 1.00 98.38 134 GLY A N 1
ATOM 1000 C CA . GLY A 1 134 ? -7.131 4.070 2.242 1.00 98.38 134 GLY A CA 1
ATOM 1001 C C . GLY A 1 134 ? -8.111 3.060 2.828 1.00 98.38 134 GLY A C 1
ATOM 1002 O O . GLY A 1 134 ? -8.786 3.353 3.815 1.00 98.38 134 GLY A O 1
ATOM 1003 N N . SER A 1 135 ? -8.151 1.849 2.264 1.00 98.69 135 SER A N 1
ATOM 1004 C CA . SER A 1 135 ? -9.080 0.809 2.714 1.00 98.69 135 SER A CA 1
ATOM 1005 C C . SER A 1 135 ? -8.763 0.299 4.115 1.00 98.69 135 SER A C 1
ATOM 1007 O O . SER A 1 135 ? -9.674 0.097 4.917 1.00 98.69 135 SER A O 1
ATOM 1009 N N . THR A 1 136 ? -7.478 0.149 4.444 1.00 98.44 136 THR A N 1
ATOM 1010 C CA . THR A 1 136 ? -7.048 -0.281 5.776 1.00 98.44 136 THR A CA 1
ATOM 1011 C C . THR A 1 136 ? -7.335 0.802 6.804 1.00 98.44 136 THR A C 1
ATOM 1013 O O . THR A 1 136 ? -7.855 0.493 7.869 1.00 98.44 136 THR A O 1
ATOM 1016 N N . PHE A 1 137 ? -7.081 2.078 6.496 1.00 98.00 137 PHE A N 1
ATOM 1017 C CA . PHE A 1 137 ? -7.394 3.173 7.418 1.00 98.00 137 PHE A CA 1
ATOM 1018 C C . PHE A 1 137 ? -8.896 3.241 7.740 1.00 98.00 137 PHE A C 1
ATOM 1020 O O . PHE A 1 137 ? -9.281 3.343 8.906 1.00 98.00 137 PHE A O 1
ATOM 1027 N N . GLN A 1 138 ? -9.744 3.095 6.717 1.00 98.31 138 GLN A N 1
ATOM 1028 C CA . GLN A 1 138 ? -11.199 3.024 6.870 1.00 98.31 138 GLN A CA 1
ATOM 1029 C C . GLN A 1 138 ? -11.621 1.807 7.709 1.00 98.31 138 GLN A C 1
ATOM 1031 O O . GLN A 1 138 ? -12.368 1.943 8.680 1.00 98.31 138 GLN A O 1
ATOM 1036 N N . MET A 1 139 ? -11.076 0.628 7.395 1.00 98.12 139 MET A N 1
ATOM 1037 C CA . MET A 1 139 ? -11.335 -0.614 8.124 1.00 98.12 139 MET A CA 1
ATOM 1038 C C . MET A 1 139 ? -10.961 -0.502 9.607 1.00 98.12 139 MET A C 1
ATOM 1040 O O . MET A 1 139 ? -11.732 -0.933 10.464 1.00 98.12 139 MET A O 1
ATOM 1044 N N . ILE A 1 140 ? -9.802 0.086 9.918 1.00 97.31 140 ILE A N 1
ATOM 1045 C CA . ILE A 1 140 ? -9.333 0.288 11.294 1.00 97.31 140 ILE A CA 1
ATOM 1046 C C . ILE A 1 140 ? -10.332 1.138 12.070 1.00 97.31 140 ILE A C 1
ATOM 1048 O O . ILE A 1 140 ? -10.740 0.734 13.160 1.00 97.31 140 ILE A O 1
ATOM 1052 N N . ALA A 1 141 ? -10.763 2.269 11.506 1.00 96.38 141 ALA A N 1
ATOM 1053 C CA . ALA A 1 141 ? -11.723 3.159 12.151 1.00 96.38 141 ALA A CA 1
ATOM 1054 C C . ALA A 1 141 ? -13.050 2.444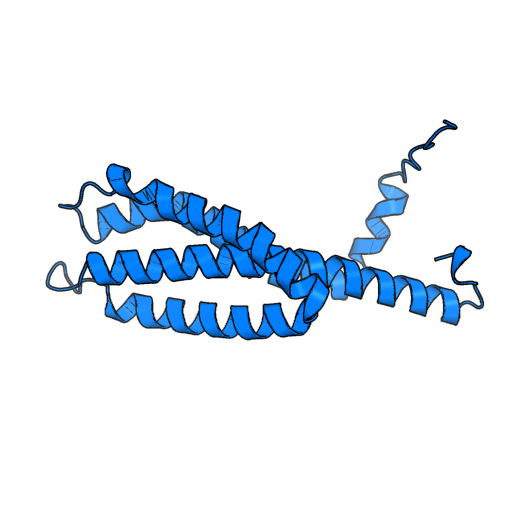 12.462 1.00 96.38 141 ALA A C 1
ATOM 1056 O O . ALA A 1 141 ? -13.567 2.552 13.576 1.00 96.38 141 ALA A O 1
ATOM 1057 N N . VAL A 1 142 ? -13.570 1.659 11.513 1.00 96.75 142 VAL A N 1
ATOM 1058 C CA . VAL A 1 142 ? -14.822 0.905 11.687 1.00 96.75 142 VAL A CA 1
ATOM 1059 C C . VAL A 1 142 ? -14.680 -0.189 12.747 1.00 96.75 142 VAL A C 1
ATOM 1061 O O . VAL A 1 142 ? -15.486 -0.243 13.677 1.00 96.75 142 VAL A O 1
ATOM 1064 N N . ILE A 1 143 ? -13.651 -1.036 12.653 1.00 95.50 143 ILE A N 1
ATOM 1065 C CA . ILE A 1 143 ? -13.472 -2.177 13.563 1.00 95.50 143 ILE A CA 1
ATOM 1066 C C . ILE A 1 143 ? -13.205 -1.700 14.993 1.00 95.50 143 ILE A C 1
ATOM 1068 O O . ILE A 1 143 ? -13.823 -2.199 15.934 1.00 95.50 143 ILE A O 1
ATOM 1072 N N . PHE A 1 144 ? -12.330 -0.710 15.188 1.00 94.50 144 PHE A N 1
ATOM 1073 C CA . PHE A 1 144 ? -12.047 -0.195 16.530 1.00 94.50 144 PHE A CA 1
ATOM 1074 C C . PHE A 1 144 ? -13.265 0.458 17.176 1.00 94.50 144 PHE A C 1
ATOM 1076 O O . PHE A 1 144 ? -13.472 0.291 18.381 1.00 94.50 144 PHE A O 1
ATOM 1083 N N . ARG A 1 145 ? -14.090 1.159 16.390 1.00 93.56 145 ARG A N 1
ATOM 1084 C CA . ARG A 1 145 ? -15.356 1.713 16.875 1.00 93.56 145 ARG A CA 1
ATOM 1085 C C . ARG A 1 145 ? -16.313 0.605 17.309 1.00 93.56 145 ARG A C 1
ATOM 1087 O O . ARG A 1 145 ? -16.844 0.669 18.412 1.00 93.56 145 ARG A O 1
ATOM 1094 N N . GLN A 1 146 ? -16.482 -0.436 16.496 1.00 93.50 146 GLN A N 1
ATOM 1095 C CA . GLN A 1 146 ? -17.340 -1.579 16.832 1.00 93.50 146 GLN A CA 1
ATOM 1096 C C . GLN A 1 146 ? -16.872 -2.315 18.093 1.00 93.50 146 GLN A C 1
ATOM 1098 O O . GLN A 1 146 ? -17.689 -2.618 18.960 1.00 93.50 146 GLN A O 1
ATOM 1103 N N . ILE A 1 147 ? -15.564 -2.546 18.241 1.00 91.94 147 ILE A N 1
ATOM 1104 C CA . ILE A 1 147 ? -14.985 -3.165 19.444 1.00 91.94 147 ILE A CA 1
ATOM 1105 C C . ILE A 1 147 ? -15.259 -2.307 20.684 1.00 91.94 147 ILE A C 1
ATOM 1107 O O . ILE A 1 147 ? -15.594 -2.840 21.742 1.00 91.94 147 ILE A O 1
ATOM 1111 N N . THR A 1 148 ? -15.105 -0.986 20.583 1.00 91.06 148 THR A N 1
ATOM 1112 C CA . THR A 1 148 ? -15.371 -0.077 21.707 1.00 91.06 148 THR A CA 1
ATOM 1113 C C . THR A 1 148 ? -16.851 -0.104 22.098 1.00 91.06 148 THR A C 1
ATOM 1115 O O . THR A 1 148 ? -17.141 -0.354 23.267 1.00 91.06 148 THR A O 1
ATOM 1118 N N . LEU A 1 149 ? -17.771 0.015 21.134 1.00 89.62 149 LEU A N 1
ATOM 1119 C CA . LEU A 1 149 ? -19.221 -0.076 21.370 1.00 89.62 149 LEU A CA 1
ATOM 1120 C C . LEU A 1 149 ? -19.614 -1.398 22.040 1.00 89.62 149 LEU A C 1
ATOM 1122 O O . LEU A 1 149 ? -20.348 -1.415 23.025 1.00 89.62 149 LEU A O 1
ATOM 1126 N N . TYR A 1 150 ? -19.083 -2.514 21.539 1.00 90.12 150 TYR A N 1
ATOM 1127 C CA . TYR A 1 150 ? -19.339 -3.836 22.103 1.00 90.12 150 TYR A CA 1
ATOM 1128 C C . TYR A 1 150 ? -18.876 -3.943 23.565 1.00 90.12 150 TYR A C 1
ATOM 1130 O O . TYR A 1 150 ? -19.625 -4.405 24.424 1.00 90.12 150 TYR A O 1
ATOM 1138 N N . ASN A 1 151 ? -17.672 -3.454 23.875 1.00 87.44 151 ASN A N 1
ATOM 1139 C CA . ASN A 1 151 ? -17.134 -3.479 25.237 1.00 87.44 151 ASN A CA 1
ATOM 1140 C C . ASN A 1 151 ? -17.923 -2.600 26.217 1.00 87.44 151 ASN A C 1
ATOM 1142 O O . ASN A 1 151 ? -18.019 -2.950 27.392 1.00 87.44 151 ASN A O 1
ATOM 1146 N N . VAL A 1 152 ? -18.474 -1.470 25.763 1.00 88.56 152 VAL A N 1
ATOM 1147 C CA . VAL A 1 152 ? -19.324 -0.606 26.600 1.00 88.56 152 VAL A CA 1
ATOM 1148 C C . VAL A 1 152 ? -20.656 -1.288 26.898 1.00 88.56 152 VAL A C 1
ATOM 1150 O O . VAL A 1 152 ? -21.043 -1.367 28.064 1.00 88.56 152 VAL A O 1
ATOM 1153 N N . LYS A 1 153 ? -21.298 -1.888 25.888 1.00 88.75 153 LYS A N 1
ATOM 1154 C CA . LYS A 1 153 ? -22.542 -2.654 26.074 1.00 88.75 153 LYS A CA 1
ATOM 1155 C C . LYS A 1 153 ? -22.368 -3.828 27.033 1.00 88.75 153 LYS A C 1
ATOM 1157 O O . LYS A 1 153 ? -23.206 -4.028 27.905 1.00 88.75 153 LYS A O 1
ATOM 1162 N N . LEU A 1 154 ? -21.255 -4.560 26.938 1.00 88.12 154 LEU A N 1
ATOM 1163 C CA . LEU A 1 154 ? -20.938 -5.647 27.877 1.00 88.12 154 LEU A CA 1
ATOM 1164 C C . LEU A 1 154 ? -20.803 -5.180 29.333 1.00 88.12 154 LEU A C 1
ATOM 1166 O O . LEU A 1 154 ? -21.004 -5.969 30.251 1.00 88.12 154 LEU A O 1
ATOM 1170 N N . A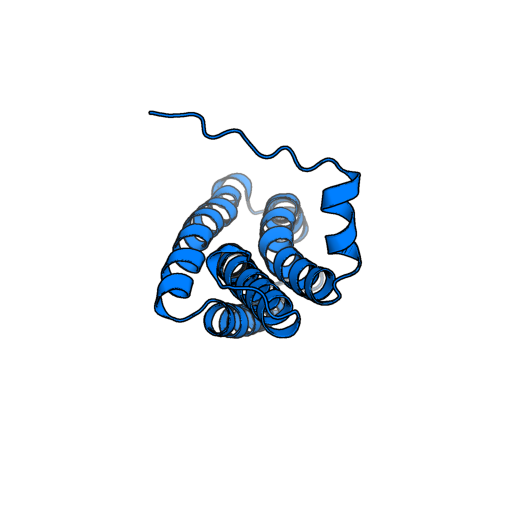RG A 1 155 ? -20.463 -3.908 29.555 1.00 89.31 155 ARG A N 1
ATOM 1171 C CA . ARG A 1 155 ? -20.365 -3.296 30.887 1.00 89.31 155 ARG A CA 1
ATOM 1172 C C . ARG A 1 155 ? -21.675 -2.644 31.344 1.00 89.31 155 ARG A C 1
ATOM 1174 O O . ARG A 1 155 ? -21.676 -1.975 32.370 1.00 89.31 155 ARG A O 1
ATOM 1181 N N . GLY A 1 156 ? -22.766 -2.829 30.597 1.00 87.69 156 GLY A N 1
ATOM 1182 C CA . GLY A 1 156 ? -24.075 -2.239 30.885 1.00 87.69 156 GLY A CA 1
ATOM 1183 C C . GLY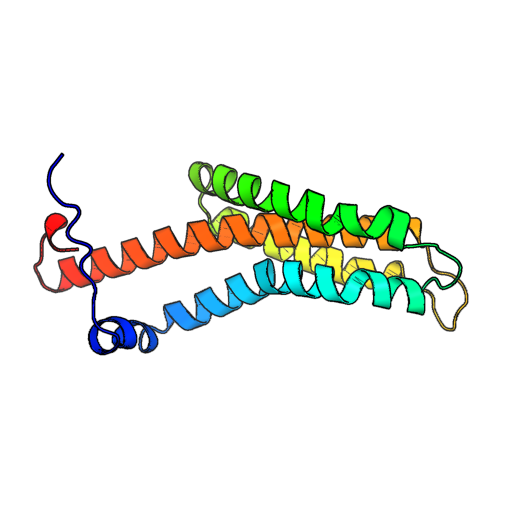 A 1 156 ? -24.208 -0.763 30.495 1.00 87.69 156 GLY A C 1
ATOM 1184 O O . GLY A 1 156 ? -25.156 -0.118 30.934 1.00 87.69 156 GLY A O 1
ATOM 1185 N N . GLY A 1 157 ? -23.274 -0.219 29.707 1.00 83.31 157 GLY A N 1
ATOM 1186 C CA . GLY A 1 157 ? -23.318 1.171 29.250 1.00 83.31 157 GLY A CA 1
ATOM 1187 C C . GLY A 1 157 ? -24.164 1.391 27.989 1.00 83.31 157 GLY A C 1
ATOM 1188 O O . GLY A 1 157 ? -24.461 0.446 27.254 1.00 83.31 157 GLY A O 1
ATOM 1189 N N . SER A 1 158 ? -24.543 2.645 27.730 1.00 80.69 158 SER A N 1
ATOM 1190 C CA . SER A 1 158 ? -25.318 3.059 26.547 1.00 80.69 158 SER A CA 1
ATOM 1191 C C . SER A 1 158 ? -24.427 3.409 25.345 1.00 80.69 158 SER A C 1
ATOM 1193 O O . SER A 1 158 ? -23.223 3.615 25.489 1.00 80.69 158 SER A O 1
ATOM 1195 N N . ASP A 1 159 ? -25.020 3.516 24.149 1.00 72.62 159 ASP A N 1
ATOM 1196 C CA . ASP A 1 159 ? -24.305 3.945 22.932 1.00 72.62 159 ASP A CA 1
ATOM 1197 C C . ASP A 1 159 ? -23.747 5.382 23.034 1.00 72.62 159 ASP A C 1
ATOM 1199 O O . ASP A 1 159 ? -22.785 5.702 22.348 1.00 72.62 159 ASP A O 1
ATOM 1203 N N . GLU A 1 160 ? -24.302 6.232 23.908 1.00 73.44 160 GLU A N 1
ATOM 1204 C CA . GLU A 1 160 ? -23.782 7.585 24.183 1.00 73.44 160 GLU A CA 1
ATOM 1205 C C . GLU A 1 160 ? -22.518 7.583 25.060 1.00 73.44 160 GLU A C 1
ATOM 1207 O O . GLU A 1 160 ? -21.773 8.560 25.074 1.00 73.44 160 GLU A O 1
ATOM 1212 N N . GLN A 1 161 ? -22.267 6.498 25.800 1.00 65.31 161 GLN A N 1
ATOM 1213 C CA . GLN A 1 161 ? -21.095 6.348 26.670 1.00 65.31 161 GLN A CA 1
ATOM 1214 C C . GLN A 1 161 ? -19.874 5.752 25.942 1.00 65.31 161 GLN A C 1
ATOM 1216 O O . GLN A 1 161 ? -18.822 5.589 26.566 1.00 65.31 161 GLN A O 1
ATOM 1221 N N . ALA A 1 162 ? -20.015 5.390 24.662 1.00 58.72 162 ALA A N 1
ATOM 1222 C CA . ALA A 1 162 ? -19.034 4.659 23.856 1.00 58.72 162 ALA A CA 1
ATOM 1223 C C . ALA A 1 162 ? -18.374 5.512 22.768 1.00 58.72 162 ALA A C 1
ATOM 1225 O O . ALA A 1 162 ? -17.154 5.309 22.555 1.00 58.72 162 ALA A O 1
#

Foldseek 3Di:
DDDPPVPPQPPVRVVV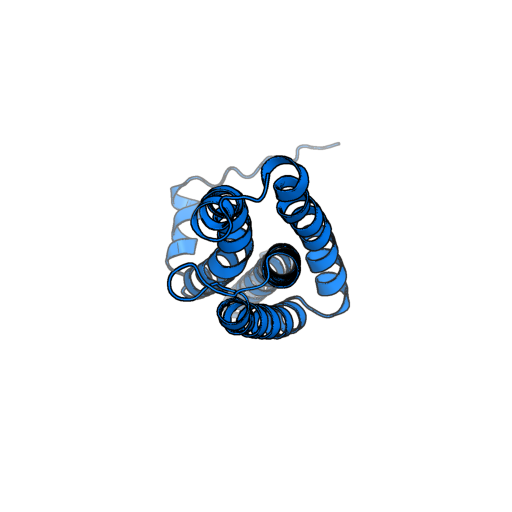VVVDPVVVVLVVLLCLQQVLLVVCLVCVQVVCCVQPVVDPCVVPSVVLNVLLQVLLVVLQVVCVVPNLVVSLVVLVVQLVVLVVQLVVQTDDPNDDGDPVSNSVSSSSNSNSSSSSNNSSVNNCVVVVLVVVQVVQVVVVHDPVVD